Protein AF-A0A925JR23-F1 (afdb_monomer)

pLDDT: mean 72.0, std 22.11, range [29.55, 96.88]

Solvent-accessible surface area (backbone atoms only — not comparable to full-atom values): 11014 Å² total; per-residue (Å²): 139,83,87,81,86,80,86,84,84,85,80,83,86,78,90,80,86,83,88,81,81,95,71,84,82,77,75,79,73,72,77,78,79,71,74,77,70,74,51,70,45,43,29,59,33,85,89,43,97,60,43,76,40,77,31,45,50,75,49,74,49,82,50,100,92,45,51,32,36,29,24,49,44,99,87,73,46,78,48,77,44,55,44,51,38,50,34,78,91,60,41,76,90,80,81,86,72,80,83,90,68,59,68,66,60,55,50,53,50,48,54,51,54,61,71,66,51,73,79,83,84,71,73,85,82,75,84,81,86,84,88,77,88,81,89,86,89,87,79,86,82,89,88,84,84,90,82,83,88,82,87,87,87,134

Structure (mmCIF, N/CA/C/O backbone):
data_AF-A0A925JR23-F1
#
_entry.id   AF-A0A925JR23-F1
#
loop_
_atom_site.group_PDB
_atom_site.id
_atom_site.type_symbol
_atom_site.label_atom_id
_atom_site.label_alt_id
_atom_site.label_comp_id
_atom_site.label_asym_id
_atom_site.label_entity_id
_atom_site.label_seq_id
_atom_site.pdbx_PDB_ins_code
_atom_site.Cartn_x
_atom_site.Cartn_y
_atom_site.Cartn_z
_atom_site.occupancy
_atom_site.B_iso_or_equiv
_atom_site.auth_seq_id
_atom_site.auth_comp_id
_atom_site.auth_asym_id
_atom_site.auth_atom_id
_atom_site.pdbx_PDB_model_num
ATOM 1 N N . MET A 1 1 ? 33.739 -17.523 7.474 1.00 43.16 1 MET A N 1
ATOM 2 C CA . MET A 1 1 ? 33.139 -18.191 6.300 1.00 43.16 1 MET A CA 1
ATOM 3 C C . MET A 1 1 ? 33.274 -17.257 5.107 1.00 43.16 1 MET A C 1
ATOM 5 O O . MET A 1 1 ? 32.630 -16.219 5.089 1.00 43.16 1 MET A O 1
ATOM 9 N N . ARG A 1 2 ? 34.209 -17.543 4.195 1.00 39.06 2 ARG A N 1
ATOM 10 C CA . ARG A 1 2 ? 34.463 -16.757 2.979 1.00 39.06 2 ARG A CA 1
ATOM 11 C C . ARG A 1 2 ? 33.879 -17.543 1.809 1.00 39.06 2 ARG A C 1
ATOM 13 O O . ARG A 1 2 ? 34.372 -18.633 1.542 1.00 39.06 2 ARG A O 1
ATOM 20 N N . LEU A 1 3 ? 32.829 -17.041 1.159 1.00 37.09 3 LEU A N 1
ATOM 21 C CA . LEU A 1 3 ? 32.346 -17.633 -0.089 1.00 37.09 3 LEU A CA 1
ATOM 22 C C . LEU A 1 3 ? 33.099 -16.982 -1.250 1.00 37.09 3 LEU A C 1
ATOM 24 O O . LEU A 1 3 ? 32.888 -15.820 -1.581 1.00 37.09 3 LEU A O 1
ATOM 28 N N . SER A 1 4 ? 34.028 -17.757 -1.802 1.00 34.44 4 SER A N 1
ATOM 29 C CA . SER A 1 4 ? 34.708 -17.506 -3.067 1.00 34.44 4 SER A CA 1
ATOM 30 C C . SER A 1 4 ? 33.726 -17.792 -4.205 1.00 34.44 4 SER A C 1
ATOM 32 O O . SER A 1 4 ? 33.257 -18.924 -4.323 1.00 34.44 4 SER A O 1
ATOM 34 N N . LEU A 1 5 ? 33.385 -16.792 -5.023 1.00 46.06 5 LEU A N 1
ATOM 35 C CA . LEU A 1 5 ? 32.712 -17.022 -6.302 1.00 46.06 5 LEU A CA 1
ATOM 36 C C . LEU A 1 5 ? 33.791 -17.184 -7.376 1.00 46.06 5 LEU A C 1
ATOM 38 O O . LEU A 1 5 ? 34.445 -16.219 -7.765 1.00 46.06 5 LEU A O 1
ATOM 42 N N . SER A 1 6 ? 33.980 -18.425 -7.820 1.00 34.31 6 SER A N 1
ATOM 43 C CA . SER A 1 6 ? 34.862 -18.781 -8.928 1.00 34.31 6 SER A CA 1
ATOM 44 C C . SER A 1 6 ? 34.075 -18.870 -10.240 1.00 34.31 6 SER A C 1
ATOM 46 O O . SER A 1 6 ? 33.128 -19.641 -10.340 1.00 34.31 6 SER A O 1
ATOM 48 N N . CYS A 1 7 ? 34.513 -18.043 -11.194 1.00 29.55 7 CYS A N 1
ATOM 49 C CA . CYS A 1 7 ? 34.699 -18.251 -12.636 1.00 29.55 7 CYS A CA 1
ATOM 50 C C . CYS A 1 7 ? 33.661 -19.026 -13.476 1.00 29.55 7 CYS A C 1
ATOM 52 O O . CYS A 1 7 ? 33.484 -20.229 -13.313 1.00 29.55 7 CYS A O 1
ATOM 54 N N . ALA A 1 8 ? 33.186 -18.371 -14.544 1.00 38.72 8 ALA A N 1
ATOM 55 C CA . ALA A 1 8 ? 33.323 -18.914 -15.901 1.00 38.72 8 ALA A CA 1
ATOM 56 C C . ALA A 1 8 ? 33.303 -17.774 -16.940 1.00 38.72 8 ALA A C 1
ATOM 58 O O . ALA A 1 8 ? 32.253 -17.222 -17.263 1.00 38.72 8 ALA A O 1
ATOM 59 N N . THR A 1 9 ? 34.476 -17.424 -17.467 1.00 51.44 9 THR A N 1
ATOM 60 C CA . THR A 1 9 ? 34.614 -16.636 -18.700 1.00 51.44 9 THR A CA 1
ATOM 61 C C . THR A 1 9 ? 34.473 -17.590 -19.882 1.00 51.44 9 THR A C 1
ATOM 63 O O . THR A 1 9 ? 35.220 -18.561 -19.983 1.00 51.44 9 THR A O 1
ATOM 66 N N . VAL A 1 10 ? 33.525 -17.327 -20.780 1.00 44.50 10 VAL A N 1
ATOM 67 C CA . VAL A 1 10 ? 33.419 -18.042 -22.058 1.00 44.50 10 VAL A CA 1
ATOM 68 C C . VAL A 1 10 ? 34.426 -17.436 -23.035 1.00 44.50 10 VAL A C 1
ATOM 70 O O . VAL A 1 10 ? 34.275 -16.298 -23.473 1.00 44.50 10 VAL A O 1
ATOM 73 N N . THR A 1 11 ? 35.461 -18.204 -23.370 1.00 37.75 11 THR A N 1
ATOM 74 C CA . THR A 1 11 ? 36.418 -17.888 -24.437 1.00 37.75 11 THR A CA 1
ATOM 75 C C . THR A 1 11 ? 35.875 -18.436 -25.753 1.00 37.75 11 THR A C 1
ATOM 77 O O . THR A 1 11 ? 35.853 -19.648 -25.955 1.00 37.75 11 THR A O 1
ATOM 80 N N . ILE A 1 12 ? 35.437 -17.562 -26.661 1.00 43.81 12 ILE A N 1
ATOM 81 C CA . ILE A 1 12 ? 35.139 -17.956 -28.043 1.00 43.81 12 ILE A CA 1
ATOM 82 C C . ILE A 1 12 ? 36.439 -17.843 -28.836 1.00 43.81 12 ILE A C 1
ATOM 84 O O . ILE A 1 12 ? 36.941 -16.751 -29.093 1.00 43.81 12 ILE A O 1
ATOM 88 N N . SER A 1 13 ? 36.997 -19.002 -29.178 1.00 39.53 13 SER A N 1
ATOM 89 C CA . SER A 1 13 ? 38.130 -19.139 -30.088 1.00 39.53 13 SER A CA 1
ATOM 90 C C . SER A 1 13 ? 37.640 -18.901 -31.518 1.00 39.53 13 SER A C 1
ATOM 92 O O . SER A 1 13 ? 36.861 -19.692 -32.045 1.00 39.53 13 SER A O 1
ATOM 94 N N . GLY A 1 14 ? 38.056 -17.793 -32.127 1.00 40.19 14 GLY A N 1
ATOM 95 C CA . GLY A 1 14 ? 37.778 -17.463 -33.522 1.00 40.19 14 GLY A CA 1
ATOM 96 C C . GLY A 1 14 ? 39.083 -17.227 -34.265 1.00 40.19 14 GLY A C 1
ATOM 97 O O . GLY A 1 14 ? 39.555 -16.098 -34.341 1.00 40.19 14 GLY A O 1
ATOM 98 N N . HIS A 1 15 ? 39.681 -18.297 -34.785 1.00 46.28 15 HIS A N 1
ATOM 99 C CA . HIS A 1 15 ? 40.776 -18.213 -35.747 1.00 46.28 15 HIS A CA 1
ATOM 100 C C . HIS A 1 15 ? 40.170 -18.023 -37.142 1.00 46.28 15 HIS A C 1
ATOM 102 O O . HIS A 1 15 ? 39.520 -18.931 -37.656 1.00 46.28 15 HIS A O 1
ATOM 108 N N . ALA A 1 16 ? 40.395 -16.868 -37.765 1.00 43.34 16 ALA A N 1
ATOM 109 C CA . ALA A 1 16 ? 40.215 -16.700 -39.202 1.00 43.34 16 ALA A CA 1
ATOM 110 C C . ALA A 1 16 ? 41.266 -15.715 -39.720 1.00 43.34 16 ALA A C 1
ATOM 112 O O . ALA A 1 16 ? 41.268 -14.537 -39.370 1.00 43.34 16 ALA A O 1
ATOM 113 N N . GLU A 1 17 ? 42.190 -16.244 -40.516 1.00 39.97 17 GLU A N 1
ATOM 114 C CA . GLU A 1 17 ? 43.196 -15.491 -41.251 1.00 39.97 17 GLU A CA 1
ATOM 115 C C . GLU A 1 17 ? 42.689 -15.190 -42.669 1.00 39.97 17 GLU A C 1
ATOM 117 O O . GLU A 1 17 ? 42.052 -16.043 -43.287 1.00 39.97 17 GLU A O 1
ATOM 122 N N . ARG A 1 18 ? 43.123 -14.026 -43.168 1.00 45.53 18 ARG A N 1
ATOM 123 C CA . ARG A 1 18 ? 43.276 -13.578 -44.566 1.00 45.53 18 ARG A CA 1
ATOM 124 C C . ARG A 1 18 ? 42.106 -12.920 -45.314 1.00 45.53 18 ARG A C 1
ATOM 126 O O . ARG A 1 18 ? 41.120 -13.543 -45.681 1.00 45.53 18 ARG A O 1
ATOM 133 N N . ASP A 1 19 ? 42.390 -11.645 -45.606 1.00 44.91 19 ASP A N 1
ATOM 134 C CA . ASP A 1 19 ? 42.317 -10.940 -46.892 1.00 44.91 19 ASP A CA 1
ATOM 135 C C . ASP A 1 19 ? 40.968 -10.795 -47.604 1.00 44.91 19 ASP A C 1
ATOM 137 O O . ASP A 1 19 ? 40.415 -11.741 -48.157 1.00 44.91 19 ASP A O 1
ATOM 141 N N . GLY A 1 20 ? 40.515 -9.542 -47.741 1.00 40.72 20 GLY A N 1
ATOM 142 C CA . GLY A 1 20 ? 39.518 -9.200 -48.754 1.00 40.72 20 GLY A CA 1
ATOM 143 C C . GLY A 1 20 ? 38.787 -7.879 -48.542 1.00 40.72 20 GLY A C 1
ATOM 144 O O . GLY A 1 20 ? 37.784 -7.840 -47.847 1.00 40.72 20 GLY A O 1
ATOM 145 N N . MET A 1 21 ? 39.291 -6.835 -49.208 1.00 51.16 21 MET A N 1
ATOM 146 C CA . MET A 1 21 ? 38.570 -5.752 -49.901 1.00 51.16 21 MET A CA 1
ATOM 147 C C . MET A 1 21 ? 37.362 -5.075 -49.212 1.00 51.16 21 MET A C 1
ATOM 149 O O . MET A 1 21 ? 36.319 -5.672 -48.968 1.00 51.16 21 MET A O 1
ATOM 153 N N . GLY A 1 22 ? 37.486 -3.758 -49.010 1.00 53.03 22 GLY A N 1
ATOM 154 C CA . GLY A 1 22 ? 36.502 -2.899 -48.350 1.00 53.03 22 GLY A CA 1
ATOM 155 C C . GLY A 1 22 ? 35.069 -3.020 -48.876 1.00 53.03 22 GLY A C 1
ATOM 156 O O . GLY A 1 22 ? 34.786 -2.772 -50.047 1.00 53.03 22 GLY A O 1
ATOM 157 N N . ALA A 1 23 ? 34.151 -3.312 -47.957 1.00 56.06 23 ALA A N 1
ATOM 158 C CA . ALA A 1 23 ? 32.718 -3.182 -48.154 1.00 56.06 23 ALA A CA 1
ATOM 159 C C . ALA A 1 23 ? 32.215 -2.006 -47.309 1.00 56.06 23 ALA A C 1
ATOM 161 O O . ALA A 1 23 ? 32.408 -1.966 -46.094 1.00 56.06 23 ALA A O 1
ATOM 162 N N . PHE A 1 24 ? 31.572 -1.035 -47.959 1.00 52.53 24 PHE A N 1
ATOM 163 C CA . PHE A 1 24 ? 30.827 0.022 -47.283 1.00 52.53 24 PHE A CA 1
ATOM 164 C C . PHE A 1 24 ? 29.789 -0.616 -46.357 1.00 52.53 24 PHE A C 1
ATOM 166 O O . PHE A 1 24 ? 28.879 -1.306 -46.821 1.00 52.53 24 PHE A O 1
ATOM 173 N N . CYS A 1 25 ? 29.913 -0.368 -45.054 1.00 49.41 25 CYS A N 1
ATOM 174 C CA . CYS A 1 25 ? 28.933 -0.780 -44.063 1.00 49.41 25 CYS A CA 1
ATOM 175 C C . CYS A 1 25 ? 27.602 -0.071 -44.345 1.00 49.41 25 CYS A C 1
ATOM 177 O O . CYS A 1 25 ? 27.350 1.029 -43.859 1.00 49.41 25 CYS A O 1
ATOM 179 N N . ARG A 1 26 ? 26.717 -0.704 -45.121 1.00 51.91 26 ARG A N 1
ATOM 180 C CA . ARG A 1 26 ? 25.280 -0.445 -45.020 1.00 51.91 26 ARG A CA 1
ATOM 181 C C . ARG A 1 26 ? 24.826 -1.098 -43.725 1.00 51.91 26 ARG A C 1
ATOM 183 O O . ARG A 1 26 ? 24.324 -2.218 -43.732 1.00 51.91 26 A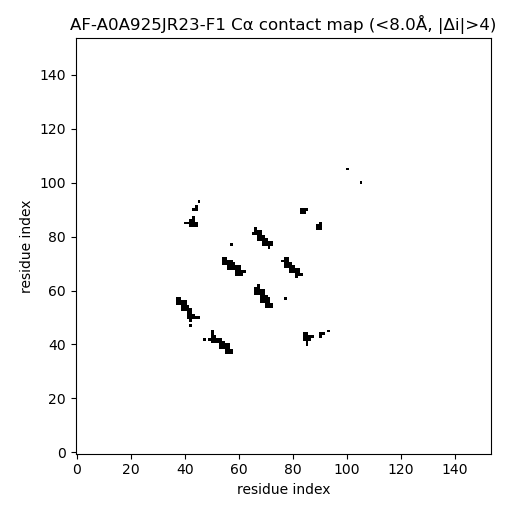RG A O 1
ATOM 190 N N . SER A 1 27 ? 25.065 -0.420 -42.608 1.00 60.22 27 SER A N 1
ATOM 191 C CA . SER A 1 27 ? 24.435 -0.744 -41.336 1.00 60.22 27 SER A CA 1
ATOM 192 C C . SER A 1 27 ? 22.940 -0.538 -41.546 1.00 60.22 27 SER A C 1
ATOM 194 O O . SER A 1 27 ? 22.425 0.569 -41.407 1.00 60.22 27 SER A O 1
ATOM 196 N N . ILE A 1 28 ? 22.247 -1.594 -41.974 1.00 59.75 28 ILE A N 1
ATOM 197 C CA . ILE A 1 28 ? 20.795 -1.656 -41.925 1.00 59.75 28 ILE A CA 1
ATOM 198 C C . ILE A 1 28 ? 20.478 -1.691 -40.427 1.00 59.75 28 ILE A C 1
ATOM 200 O O . ILE A 1 28 ? 20.477 -2.721 -39.760 1.00 59.75 28 ILE A O 1
ATOM 204 N N . THR A 1 29 ? 20.365 -0.510 -39.830 1.00 63.88 29 THR A N 1
ATOM 205 C CA . THR A 1 29 ? 19.789 -0.373 -38.507 1.00 63.88 29 THR A CA 1
ATOM 206 C C . THR A 1 29 ? 18.315 -0.643 -38.717 1.00 63.88 29 THR A C 1
ATOM 208 O O . THR A 1 29 ? 17.554 0.256 -39.049 1.00 63.88 29 THR A O 1
ATOM 211 N N . THR A 1 30 ? 17.900 -1.905 -38.610 1.00 61.06 30 THR A N 1
ATOM 212 C CA . THR A 1 30 ? 16.490 -2.195 -38.371 1.00 61.06 30 THR A CA 1
ATOM 213 C C . THR A 1 30 ? 16.145 -1.449 -37.087 1.00 61.06 30 THR A C 1
ATOM 215 O O . THR A 1 30 ? 16.724 -1.785 -36.048 1.00 61.06 30 THR A O 1
ATOM 218 N N . PRO A 1 31 ? 15.300 -0.403 -37.115 1.00 60.41 31 PRO A N 1
ATOM 219 C CA . PRO A 1 31 ? 14.830 0.184 -35.880 1.00 60.41 31 PRO A CA 1
ATOM 220 C C . PRO A 1 31 ? 14.031 -0.915 -35.190 1.00 60.41 31 PRO A C 1
ATOM 222 O O . PRO A 1 31 ? 12.937 -1.276 -35.622 1.00 60.41 31 PRO A O 1
ATOM 225 N N . THR A 1 32 ? 14.617 -1.522 -34.161 1.00 55.47 32 THR A N 1
ATOM 226 C CA . THR A 1 32 ? 13.897 -2.437 -33.289 1.00 55.47 32 THR A CA 1
ATOM 227 C C . THR A 1 32 ? 12.852 -1.580 -32.597 1.00 55.47 32 THR A C 1
ATOM 229 O O . THR A 1 32 ? 13.144 -0.874 -31.633 1.00 55.47 32 THR A O 1
ATOM 232 N N . HIS A 1 33 ? 11.649 -1.555 -33.167 1.00 56.38 33 HIS A N 1
ATOM 233 C CA . HIS A 1 33 ? 10.483 -0.918 -32.587 1.00 56.38 33 HIS A CA 1
ATOM 234 C C . HIS A 1 33 ? 10.105 -1.708 -31.335 1.00 56.38 33 HIS A C 1
ATOM 236 O O . HIS A 1 33 ? 9.202 -2.541 -31.346 1.00 56.38 33 HIS A O 1
ATOM 242 N N . SER A 1 34 ? 10.828 -1.459 -30.246 1.00 59.47 34 SER A N 1
ATOM 243 C CA . SER A 1 34 ? 10.402 -1.815 -28.906 1.00 59.47 34 SER A CA 1
ATOM 244 C C . SER A 1 34 ? 9.173 -0.965 -28.617 1.00 59.47 34 SER A C 1
ATOM 246 O O . SER A 1 34 ? 9.279 0.142 -28.092 1.00 59.47 34 SER A O 1
ATOM 248 N N . ALA A 1 35 ? 7.998 -1.447 -29.021 1.00 47.66 35 ALA A N 1
ATOM 249 C CA . ALA A 1 35 ? 6.747 -0.988 -28.451 1.00 47.66 35 ALA A CA 1
ATOM 250 C C . ALA A 1 35 ? 6.893 -1.210 -26.945 1.00 47.66 35 ALA A C 1
ATOM 252 O O . ALA A 1 35 ? 6.899 -2.350 -26.484 1.00 47.66 35 ALA A O 1
ATOM 253 N N . HIS A 1 36 ? 7.168 -0.136 -26.205 1.00 59.09 36 HIS A N 1
ATOM 254 C CA . HIS A 1 36 ? 7.400 -0.193 -24.771 1.00 59.09 36 HIS A CA 1
ATOM 255 C C . HIS A 1 36 ? 6.059 -0.557 -24.137 1.00 59.09 36 HIS A C 1
ATOM 257 O O . HIS A 1 36 ? 5.236 0.313 -23.851 1.00 59.09 36 HIS A O 1
ATOM 263 N N . SER A 1 37 ? 5.783 -1.859 -24.036 1.00 66.25 37 SER A N 1
ATOM 264 C CA . SER A 1 37 ? 4.608 -2.347 -23.339 1.00 66.25 37 SER A CA 1
ATOM 265 C C . SER A 1 37 ? 4.714 -1.810 -21.920 1.00 66.25 37 SER A C 1
ATOM 267 O O . SER A 1 37 ? 5.757 -2.018 -21.289 1.00 66.25 37 SER A O 1
ATOM 269 N N . PRO A 1 38 ? 3.705 -1.080 -21.434 1.00 73.62 38 PRO A N 1
ATOM 270 C CA . PRO A 1 38 ? 3.760 -0.532 -20.096 1.00 73.62 38 PRO A CA 1
ATOM 271 C C . PRO A 1 38 ? 3.942 -1.676 -19.099 1.00 73.62 38 PRO A C 1
ATOM 273 O O . PRO A 1 38 ? 3.090 -2.556 -19.001 1.00 73.62 38 PRO A O 1
ATOM 276 N N . GLU A 1 39 ? 5.079 -1.684 -18.403 1.00 88.81 39 GLU A N 1
ATOM 277 C CA . GLU A 1 39 ? 5.309 -2.606 -17.296 1.00 88.81 39 GLU A CA 1
ATOM 278 C C . GLU A 1 39 ? 4.242 -2.319 -16.238 1.00 88.81 39 GLU A C 1
ATOM 280 O O . GLU A 1 39 ? 3.984 -1.161 -15.906 1.00 88.81 39 GLU A O 1
ATOM 285 N N . ALA A 1 40 ? 3.586 -3.361 -15.743 1.00 92.00 40 ALA A N 1
ATOM 286 C CA . ALA A 1 40 ? 2.536 -3.233 -14.750 1.00 92.00 40 ALA A CA 1
ATOM 287 C C . ALA A 1 40 ? 2.885 -4.088 -13.534 1.00 92.00 40 ALA A C 1
ATOM 289 O O . ALA A 1 40 ? 3.382 -5.207 -13.668 1.00 92.00 40 ALA A O 1
ATOM 290 N N . ILE A 1 41 ? 2.647 -3.548 -12.345 1.00 94.31 41 ILE A N 1
ATOM 291 C CA . ILE A 1 41 ? 3.017 -4.173 -11.076 1.00 94.31 41 ILE A CA 1
ATOM 292 C C . ILE A 1 41 ? 1.807 -4.286 -10.162 1.00 94.31 41 ILE A C 1
ATOM 294 O O . ILE A 1 41 ? 0.880 -3.489 -10.245 1.00 94.31 41 ILE A O 1
ATOM 298 N N . THR A 1 42 ? 1.832 -5.259 -9.256 1.00 96.31 42 THR A N 1
ATOM 299 C CA . THR A 1 42 ? 0.805 -5.401 -8.217 1.00 96.31 42 THR A CA 1
ATOM 300 C C . THR A 1 42 ? 1.400 -5.063 -6.862 1.00 96.31 42 THR A C 1
ATOM 302 O O . THR A 1 42 ? 2.530 -5.447 -6.563 1.00 96.31 42 THR A O 1
ATOM 305 N N . ILE A 1 43 ? 0.649 -4.334 -6.041 1.00 96.31 43 ILE A N 1
ATOM 306 C CA . ILE A 1 43 ? 1.069 -4.013 -4.676 1.00 96.31 43 ILE A CA 1
ATOM 307 C C . ILE A 1 43 ? 0.645 -5.150 -3.753 1.00 96.31 43 ILE A C 1
ATOM 309 O O . ILE A 1 43 ? -0.544 -5.355 -3.519 1.00 96.31 43 ILE A O 1
ATOM 313 N N . TYR A 1 44 ? 1.620 -5.862 -3.195 1.00 95.25 44 TYR A N 1
ATOM 314 C CA . TYR A 1 44 ? 1.401 -7.025 -2.332 1.00 95.25 44 TYR A CA 1
ATOM 315 C C . TYR A 1 44 ? 1.442 -6.687 -0.838 1.00 95.25 44 TYR A C 1
ATOM 317 O O . TYR A 1 44 ? 1.145 -7.539 -0.009 1.00 95.25 44 TYR A O 1
ATOM 325 N N . TYR A 1 45 ? 1.803 -5.456 -0.463 1.00 94.56 45 TYR A N 1
ATOM 326 C 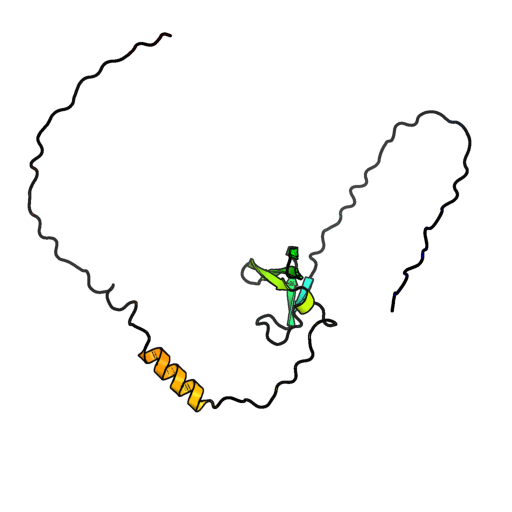CA . TYR A 1 45 ? 1.865 -5.061 0.943 1.00 94.56 45 TYR A CA 1
ATOM 327 C C . TYR A 1 45 ? 0.461 -4.852 1.552 1.00 94.56 45 TYR A C 1
ATOM 329 O O . TYR A 1 45 ? -0.225 -3.914 1.138 1.00 94.56 45 TYR A O 1
ATOM 337 N N . PRO A 1 46 ? 0.030 -5.639 2.562 1.00 91.25 46 PRO A N 1
ATOM 338 C CA . PRO A 1 46 ? -1.370 -5.657 3.018 1.00 91.25 46 PRO A CA 1
ATOM 339 C C . PRO A 1 46 ? -1.885 -4.357 3.644 1.00 91.25 46 PRO A C 1
ATOM 341 O O . PRO A 1 46 ? -3.087 -4.111 3.652 1.00 91.25 46 PRO A O 1
ATOM 344 N N . PHE A 1 47 ? -0.992 -3.526 4.187 1.00 90.25 47 PHE A N 1
ATOM 345 C CA . PHE A 1 47 ? -1.352 -2.255 4.829 1.00 90.25 47 PHE A CA 1
ATOM 346 C C . PHE A 1 47 ? -1.210 -1.052 3.892 1.00 90.25 47 PHE A C 1
ATOM 348 O O . PHE A 1 47 ? -1.265 0.093 4.339 1.00 90.25 47 PHE A O 1
ATOM 355 N N . HIS A 1 48 ? -0.991 -1.290 2.599 1.00 92.56 48 HIS A N 1
ATOM 356 C CA . HIS A 1 48 ? -0.973 -0.224 1.611 1.00 92.56 48 HIS A CA 1
ATOM 357 C C . HIS A 1 48 ? -2.409 0.101 1.159 1.00 92.56 48 HIS A C 1
ATOM 359 O O . HIS A 1 48 ? -3.153 -0.827 0.842 1.00 92.56 48 HIS A O 1
ATOM 365 N N . PRO A 1 49 ? -2.810 1.382 1.035 1.00 93.25 49 PRO A N 1
ATOM 366 C CA . PRO A 1 49 ? -4.152 1.748 0.558 1.00 93.25 49 PRO A CA 1
ATOM 367 C C . PRO A 1 49 ? -4.503 1.164 -0.818 1.00 93.25 49 PRO A C 1
ATOM 369 O O . PRO A 1 49 ? -5.656 0.860 -1.101 1.00 93.25 49 PRO A O 1
ATOM 372 N N . LEU A 1 50 ? -3.487 0.983 -1.665 1.00 94.31 50 LEU A N 1
ATOM 373 C CA . LEU A 1 50 ? -3.607 0.409 -3.011 1.00 94.31 50 LEU A CA 1
ATOM 374 C C . LEU A 1 50 ? -3.271 -1.095 -3.066 1.00 94.31 50 LEU A C 1
ATOM 376 O O . LEU A 1 50 ? -2.899 -1.604 -4.119 1.00 94.31 50 LEU A O 1
ATOM 380 N N . HIS A 1 51 ? -3.328 -1.808 -1.938 1.00 94.25 51 HIS A N 1
ATOM 381 C CA . HIS A 1 51 ? -3.061 -3.247 -1.896 1.00 94.25 51 HIS A CA 1
ATOM 382 C C . HIS A 1 51 ? -3.951 -4.024 -2.883 1.00 94.25 51 HIS A C 1
ATOM 384 O O . HIS A 1 51 ? -5.153 -3.778 -2.981 1.00 94.25 51 HIS A O 1
ATOM 390 N N . GLY A 1 52 ? -3.350 -4.963 -3.618 1.00 93.94 52 GLY A N 1
ATOM 391 C CA . GLY A 1 52 ? -4.014 -5.778 -4.636 1.00 93.94 52 GLY A CA 1
ATOM 392 C C . GLY A 1 52 ? -4.292 -5.056 -5.957 1.00 93.94 52 GLY A C 1
ATOM 393 O O . GLY A 1 52 ? -4.760 -5.692 -6.899 1.00 93.94 52 GLY A O 1
ATOM 394 N N . GLN A 1 53 ? -3.998 -3.757 -6.064 1.00 94.44 53 GLN A N 1
ATOM 395 C CA . GLN A 1 53 ? -4.181 -3.018 -7.311 1.00 94.44 53 GLN A CA 1
ATOM 396 C C . GLN A 1 53 ? -3.007 -3.235 -8.261 1.00 94.44 53 GLN A C 1
ATOM 398 O O . GLN A 1 53 ? -1.849 -3.312 -7.837 1.00 94.44 53 GLN A O 1
ATOM 403 N N . ASN A 1 54 ? -3.327 -3.302 -9.554 1.00 94.19 54 ASN A N 1
ATOM 404 C CA . ASN A 1 54 ? -2.355 -3.372 -10.631 1.00 94.19 54 ASN A CA 1
ATOM 405 C C . ASN A 1 54 ? -2.127 -1.962 -11.193 1.00 94.19 54 ASN A C 1
ATOM 407 O O . ASN A 1 54 ? -3.066 -1.337 -11.683 1.00 94.19 54 ASN A O 1
ATOM 411 N N . LEU A 1 55 ? -0.903 -1.452 -11.076 1.00 94.12 55 LEU A N 1
ATOM 412 C CA . LEU A 1 55 ? -0.546 -0.095 -11.479 1.00 94.12 55 LEU A CA 1
ATOM 413 C C . LEU A 1 55 ? 0.493 -0.121 -12.594 1.00 94.12 55 LEU A C 1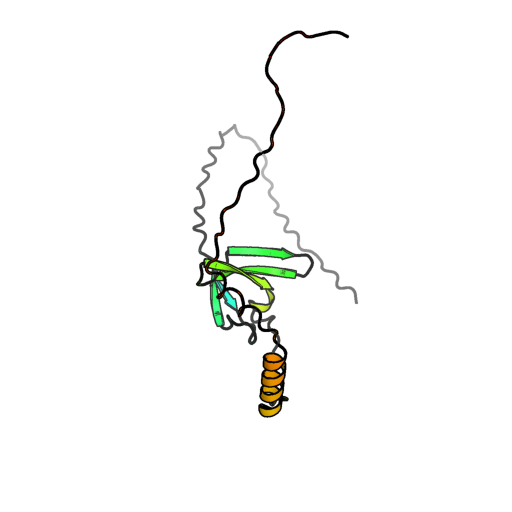
ATOM 415 O O . LEU A 1 55 ? 1.414 -0.941 -12.593 1.00 94.12 55 LEU A O 1
ATOM 419 N N . ARG A 1 56 ? 0.377 0.832 -13.518 1.00 95.00 56 ARG A N 1
ATOM 420 C CA . ARG A 1 56 ? 1.361 1.045 -14.576 1.00 95.00 56 ARG A CA 1
ATOM 421 C C . ARG A 1 56 ? 2.625 1.664 -13.993 1.00 95.00 56 ARG A C 1
ATOM 423 O O . ARG A 1 56 ? 2.573 2.725 -13.375 1.00 95.00 56 ARG A O 1
ATOM 430 N N . VAL A 1 57 ? 3.767 1.041 -14.247 1.00 94.75 57 VAL A N 1
ATOM 431 C CA . VAL A 1 57 ? 5.081 1.579 -13.902 1.00 94.75 57 VAL A CA 1
ATOM 432 C C . VAL A 1 57 ? 5.422 2.706 -14.863 1.00 94.75 57 VAL A C 1
ATOM 434 O O . VAL A 1 57 ? 5.432 2.541 -16.082 1.00 94.75 57 VAL A O 1
ATOM 437 N N . HIS A 1 58 ? 5.736 3.861 -14.292 1.00 93.94 58 HIS A N 1
ATOM 438 C CA . HIS A 1 58 ? 6.270 5.000 -15.021 1.00 93.94 58 HIS A CA 1
ATOM 439 C C . HIS A 1 58 ? 7.800 4.964 -15.054 1.00 93.94 58 HIS A C 1
ATOM 441 O O . HIS A 1 58 ? 8.412 5.197 -16.092 1.00 93.94 58 HIS A O 1
ATOM 447 N N . ARG A 1 59 ? 8.434 4.669 -13.911 1.00 93.75 59 ARG A N 1
ATOM 448 C CA . ARG A 1 59 ? 9.891 4.502 -13.813 1.00 93.75 59 ARG A CA 1
ATOM 449 C C . ARG A 1 59 ? 10.294 3.725 -12.566 1.00 93.75 59 ARG A C 1
ATOM 451 O O . ARG A 1 59 ? 9.558 3.670 -11.583 1.00 93.75 59 ARG A O 1
ATOM 458 N N . ARG A 1 60 ? 11.525 3.220 -12.571 1.00 94.81 60 ARG A N 1
ATOM 459 C CA . ARG A 1 60 ? 12.189 2.617 -11.408 1.00 94.81 60 ARG A CA 1
ATOM 460 C C . ARG A 1 60 ? 13.427 3.440 -11.075 1.00 94.81 60 ARG A C 1
ATOM 462 O O . ARG A 1 60 ? 14.106 3.921 -11.978 1.00 94.81 60 ARG A O 1
ATOM 469 N N . ALA A 1 61 ? 13.701 3.634 -9.791 1.00 95.12 61 ALA A N 1
ATOM 470 C CA . ALA A 1 61 ? 14.851 4.405 -9.333 1.00 95.12 61 ALA A CA 1
ATOM 471 C C . ALA A 1 61 ? 15.537 3.708 -8.163 1.00 95.12 61 ALA A C 1
ATOM 473 O O . ALA A 1 61 ? 14.883 3.146 -7.285 1.00 95.12 61 ALA A O 1
ATOM 474 N N . LYS A 1 62 ? 16.865 3.785 -8.132 1.00 96.88 62 LYS A N 1
ATOM 475 C CA . LYS A 1 62 ? 17.665 3.331 -6.999 1.00 96.88 62 LYS A CA 1
ATOM 476 C C . LYS A 1 62 ? 18.060 4.541 -6.163 1.00 96.88 62 LYS A C 1
ATOM 478 O O . LYS A 1 62 ? 18.757 5.424 -6.652 1.00 96.88 62 LYS A O 1
ATOM 483 N N . MET A 1 63 ? 17.598 4.570 -4.921 1.00 93.94 63 MET A N 1
ATOM 484 C CA . MET A 1 63 ? 17.885 5.616 -3.942 1.00 93.94 63 MET A CA 1
ATOM 485 C C . MET A 1 63 ? 18.862 5.085 -2.880 1.00 93.94 63 MET A C 1
ATOM 487 O O . MET A 1 63 ? 18.998 3.866 -2.737 1.00 93.94 63 MET A O 1
ATOM 491 N N . PRO A 1 64 ? 19.520 5.956 -2.088 1.00 95.62 64 PRO A N 1
ATOM 492 C CA . PRO A 1 64 ? 20.415 5.519 -1.009 1.00 95.62 64 PRO A CA 1
ATOM 493 C C . PRO A 1 64 ? 19.754 4.584 0.017 1.00 95.62 64 PRO A C 1
ATOM 495 O O . PRO A 1 64 ? 20.420 3.736 0.600 1.00 95.62 64 PRO A O 1
ATOM 498 N N . TRP A 1 65 ? 18.440 4.713 0.214 1.00 90.81 65 TRP A N 1
ATOM 499 C CA . TRP A 1 65 ? 17.633 3.908 1.138 1.00 90.81 65 TRP A CA 1
ATOM 500 C C . TRP A 1 65 ? 16.894 2.736 0.463 1.00 90.81 65 TRP A C 1
ATOM 502 O O . TRP A 1 65 ? 16.092 2.069 1.113 1.00 90.81 65 TRP A O 1
ATOM 512 N N . GLY A 1 66 ? 17.148 2.459 -0.824 1.00 94.25 66 GLY A N 1
ATOM 513 C CA . GLY A 1 66 ? 16.628 1.274 -1.514 1.00 94.25 66 GLY A CA 1
ATOM 514 C C . GLY A 1 66 ? 16.068 1.531 -2.911 1.00 94.25 66 GLY A C 1
ATOM 515 O O . GLY A 1 66 ? 16.131 2.633 -3.455 1.00 94.25 66 GLY A O 1
ATOM 516 N N . GLU A 1 67 ? 15.519 0.479 -3.511 1.00 96.62 67 GLU A N 1
ATOM 517 C CA . GLU A 1 67 ? 14.876 0.542 -4.825 1.00 96.62 67 GLU A CA 1
ATOM 518 C C . GLU A 1 67 ? 13.419 0.979 -4.699 1.00 96.62 67 GLU A C 1
ATOM 520 O O . GLU A 1 67 ? 12.684 0.489 -3.841 1.00 96.62 67 GLU A O 1
ATOM 525 N N . TYR A 1 68 ? 13.010 1.895 -5.573 1.00 96.06 68 TYR A N 1
ATOM 526 C CA . TYR A 1 68 ? 11.666 2.452 -5.641 1.00 96.06 68 TYR A CA 1
ATOM 527 C C . TYR A 1 68 ? 11.078 2.266 -7.032 1.00 96.06 68 TYR A C 1
ATOM 529 O O . TYR A 1 68 ? 11.770 2.372 -8.050 1.00 96.06 68 TYR A O 1
ATOM 537 N N . VAL A 1 69 ? 9.773 2.039 -7.061 1.00 95.75 69 VAL A N 1
ATOM 538 C CA . VAL A 1 69 ? 8.952 1.992 -8.263 1.00 95.75 69 VAL A CA 1
ATOM 539 C C . VAL A 1 69 ? 7.991 3.172 -8.202 1.00 95.75 69 VAL A C 1
ATOM 541 O O . VAL A 1 69 ? 7.363 3.414 -7.174 1.00 95.75 69 VAL A O 1
ATOM 544 N N . PHE A 1 70 ? 7.907 3.930 -9.288 1.00 95.50 70 PHE A N 1
ATOM 545 C CA . PHE A 1 70 ? 6.958 5.025 -9.443 1.00 95.50 70 PHE A CA 1
ATOM 546 C C . PHE A 1 70 ? 5.875 4.587 -10.410 1.00 95.50 70 PHE A C 1
ATOM 548 O O . PHE A 1 70 ? 6.185 4.216 -11.545 1.00 95.50 70 PHE A O 1
ATOM 555 N N . CYS A 1 71 ? 4.628 4.639 -9.959 1.00 95.06 71 CYS A N 1
ATOM 556 C CA . CYS A 1 71 ? 3.480 4.163 -10.713 1.00 95.06 71 CYS A CA 1
ATOM 557 C C . CYS A 1 71 ? 2.469 5.277 -10.937 1.00 95.06 71 CYS A C 1
ATOM 559 O O . CYS A 1 71 ? 2.355 6.185 -10.117 1.00 95.06 71 CYS A O 1
ATOM 561 N N . GLU A 1 72 ? 1.740 5.184 -12.040 1.00 94.94 72 GLU A N 1
ATOM 562 C CA . GLU A 1 72 ? 0.610 6.056 -12.342 1.00 94.94 72 GLU A CA 1
ATOM 563 C C . GLU A 1 72 ? -0.619 5.603 -11.542 1.00 94.94 72 GLU A C 1
ATOM 565 O O . GLU A 1 72 ? -0.969 4.419 -11.537 1.00 94.94 72 GLU A O 1
ATOM 570 N N . LEU A 1 73 ? -1.231 6.540 -10.820 1.00 93.06 73 LEU A N 1
ATOM 571 C CA . LEU A 1 73 ? -2.459 6.334 -10.059 1.00 93.06 73 LEU A CA 1
ATOM 572 C C . LEU A 1 73 ? -3.680 6.673 -10.923 1.00 93.06 73 LEU A C 1
ATOM 574 O O . LEU A 1 73 ? -3.576 7.289 -11.981 1.00 93.06 73 LEU A O 1
ATOM 578 N N . SER A 1 74 ? -4.868 6.292 -10.451 1.00 89.50 74 SER A N 1
ATOM 579 C CA . SER A 1 74 ? -6.135 6.555 -11.145 1.00 89.50 74 SER A CA 1
ATOM 580 C C . SER A 1 74 ? -6.460 8.042 -11.320 1.00 89.50 74 SER A C 1
ATOM 582 O O . SER A 1 74 ? -7.275 8.392 -12.165 1.00 89.50 74 SER A O 1
ATOM 584 N N . ASP A 1 75 ? -5.859 8.911 -10.509 1.00 90.38 75 ASP A N 1
ATOM 585 C CA . ASP A 1 75 ? -5.984 10.369 -10.589 1.00 90.38 75 ASP A CA 1
ATOM 586 C C . ASP A 1 75 ? -4.983 11.007 -11.576 1.00 90.38 75 ASP A C 1
ATOM 588 O O . ASP A 1 75 ? -4.972 12.226 -11.732 1.00 90.38 75 ASP A O 1
ATOM 592 N N . GLY A 1 76 ? -4.144 10.203 -12.243 1.00 90.00 76 GLY A N 1
ATOM 593 C CA . GLY A 1 76 ? -3.083 10.660 -13.145 1.00 90.00 76 GLY A CA 1
ATOM 594 C C . GLY A 1 76 ? -1.805 11.119 -12.433 1.00 90.00 76 GLY A C 1
ATOM 595 O O . GLY A 1 76 ? -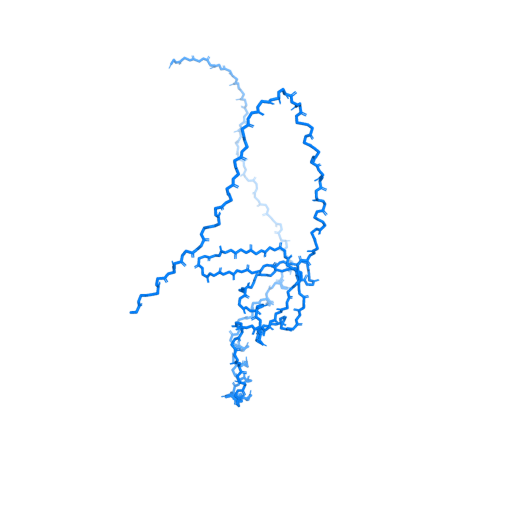0.848 11.533 -13.090 1.00 90.00 76 GLY A O 1
ATOM 596 N N . THR A 1 77 ? -1.754 11.043 -11.100 1.00 93.62 77 THR A N 1
ATOM 597 C CA . THR A 1 77 ? -0.565 11.388 -10.313 1.00 93.62 77 THR A CA 1
ATOM 598 C C . THR A 1 77 ? 0.430 10.222 -10.291 1.00 93.62 77 THR A C 1
ATOM 600 O O . THR A 1 77 ? 0.071 9.059 -10.477 1.00 93.62 77 THR A O 1
ATOM 603 N N . LEU A 1 78 ? 1.710 10.513 -10.030 1.00 94.50 78 LEU A N 1
ATOM 604 C CA . LEU A 1 78 ? 2.729 9.490 -9.783 1.00 94.50 78 LEU A CA 1
ATOM 605 C C . LEU A 1 78 ? 2.901 9.213 -8.287 1.00 94.50 78 LEU A C 1
ATOM 607 O O . LEU A 1 78 ? 3.255 10.105 -7.517 1.00 94.50 78 LEU A O 1
ATOM 611 N N . GLY A 1 79 ? 2.744 7.952 -7.891 1.00 94.19 79 GLY A N 1
ATOM 612 C CA . GLY A 1 79 ? 3.022 7.465 -6.543 1.00 94.19 79 GLY A CA 1
ATOM 613 C C . GLY A 1 79 ? 4.307 6.650 -6.512 1.00 94.19 79 GLY A C 1
ATOM 614 O O . GLY A 1 79 ? 4.481 5.723 -7.300 1.00 94.19 79 GLY A O 1
ATOM 615 N N . GLY A 1 80 ? 5.222 6.999 -5.607 1.00 94.69 80 GLY A N 1
ATOM 616 C CA . GLY A 1 80 ? 6.458 6.253 -5.379 1.00 94.69 80 GLY A CA 1
ATOM 617 C C . GLY A 1 80 ? 6.315 5.290 -4.207 1.00 94.69 80 GLY A C 1
ATOM 618 O O . GLY A 1 80 ? 5.915 5.703 -3.121 1.00 94.69 80 GLY A O 1
ATOM 619 N N . LEU A 1 81 ? 6.698 4.031 -4.402 1.00 95.19 81 LEU A N 1
ATOM 620 C CA . LEU A 1 81 ? 6.729 3.026 -3.345 1.00 95.19 81 LEU A CA 1
ATOM 621 C C . LEU A 1 81 ? 8.002 2.172 -3.421 1.00 95.19 81 LEU A C 1
ATOM 623 O O . LEU A 1 81 ? 8.564 2.000 -4.506 1.00 95.19 81 LEU A O 1
ATOM 627 N N . PRO A 1 82 ? 8.481 1.631 -2.292 1.00 95.81 82 PRO A N 1
ATOM 628 C CA . PRO A 1 82 ? 9.606 0.708 -2.300 1.00 95.81 82 PRO A CA 1
ATOM 629 C C . PRO A 1 82 ? 9.320 -0.550 -3.134 1.00 95.81 82 PRO A C 1
ATOM 631 O O . PRO A 1 82 ? 8.246 -1.140 -3.028 1.00 95.81 82 PRO A O 1
ATOM 634 N N . ALA A 1 83 ? 10.309 -1.024 -3.891 1.00 95.06 83 ALA A N 1
ATOM 635 C CA . ALA A 1 83 ? 10.176 -2.193 -4.766 1.00 95.06 83 ALA A CA 1
ATOM 636 C C . ALA A 1 83 ? 9.839 -3.493 -4.010 1.00 95.06 83 ALA A C 1
ATOM 638 O O . ALA A 1 83 ? 9.204 -4.387 -4.560 1.00 95.06 83 ALA A O 1
ATOM 639 N N . TRP A 1 84 ? 10.214 -3.607 -2.731 1.00 95.12 84 TRP A N 1
ATOM 640 C CA . TRP A 1 84 ? 9.876 -4.782 -1.920 1.00 95.12 84 TRP A CA 1
ATOM 641 C C . TRP A 1 84 ? 8.365 -4.927 -1.681 1.00 95.12 84 TRP A C 1
ATOM 643 O O . TRP A 1 84 ? 7.900 -6.037 -1.452 1.00 95.12 84 TRP A O 1
ATOM 653 N N . MET A 1 85 ? 7.586 -3.839 -1.771 1.00 95.69 85 MET A N 1
ATOM 654 C CA . MET A 1 85 ? 6.123 -3.889 -1.644 1.00 95.69 85 MET A CA 1
ATOM 655 C C . MET A 1 85 ? 5.438 -4.507 -2.870 1.00 95.69 85 MET A C 1
ATOM 657 O O . MET A 1 85 ? 4.248 -4.817 -2.812 1.00 95.69 85 MET A O 1
ATOM 661 N N . THR A 1 86 ? 6.163 -4.658 -3.980 1.00 94.19 86 THR A N 1
ATOM 662 C CA . THR A 1 86 ? 5.635 -5.102 -5.279 1.00 94.19 86 THR A CA 1
ATOM 663 C C . THR A 1 86 ? 6.191 -6.464 -5.691 1.00 94.19 86 THR A C 1
ATOM 665 O O . THR A 1 86 ? 5.873 -6.965 -6.765 1.00 94.19 86 THR A O 1
ATOM 668 N N . ASP A 1 87 ? 7.021 -7.064 -4.836 1.00 92.50 87 ASP A N 1
ATOM 669 C CA . ASP A 1 87 ? 7.586 -8.400 -4.992 1.00 92.50 87 ASP A CA 1
ATOM 670 C C . ASP A 1 87 ? 6.962 -9.328 -3.934 1.00 92.50 87 ASP A C 1
ATOM 672 O O . ASP A 1 87 ? 7.245 -9.165 -2.741 1.00 92.50 87 ASP A O 1
ATOM 676 N N . PRO A 1 88 ? 6.134 -10.312 -4.331 1.00 90.69 88 PRO A N 1
ATOM 677 C CA . PRO A 1 88 ? 5.447 -11.182 -3.383 1.00 90.69 88 PRO A CA 1
ATOM 678 C C . PRO A 1 88 ? 6.417 -12.041 -2.558 1.00 90.69 88 PRO A C 1
ATOM 680 O O . PRO A 1 88 ? 6.066 -12.448 -1.456 1.00 90.69 88 PRO A O 1
ATOM 683 N N . ALA A 1 89 ? 7.645 -12.282 -3.036 1.00 91.56 89 ALA A N 1
ATOM 684 C CA . ALA A 1 89 ? 8.659 -13.026 -2.289 1.00 91.56 89 ALA A CA 1
ATOM 685 C C . ALA A 1 89 ? 9.332 -12.189 -1.187 1.00 91.56 89 ALA A C 1
ATOM 687 O O . ALA A 1 89 ? 9.992 -12.741 -0.307 1.00 91.56 89 ALA A O 1
ATOM 688 N N . ARG A 1 90 ? 9.193 -10.857 -1.234 1.00 90.50 90 ARG A N 1
ATOM 689 C CA . ARG A 1 90 ? 9.803 -9.921 -0.274 1.00 90.50 90 ARG A CA 1
ATOM 690 C C . ARG A 1 90 ? 8.811 -9.335 0.716 1.00 90.50 90 ARG A C 1
ATOM 692 O O . ARG A 1 90 ? 9.241 -8.745 1.708 1.00 90.50 90 ARG A O 1
ATOM 699 N N . VAL A 1 91 ? 7.511 -9.471 0.463 1.00 88.44 91 VAL A N 1
ATOM 700 C CA . VAL A 1 91 ? 6.493 -8.996 1.396 1.00 88.44 91 VAL A CA 1
ATOM 701 C C . VAL A 1 91 ? 6.532 -9.843 2.672 1.00 88.44 91 VAL A C 1
ATOM 703 O O . VAL A 1 91 ? 6.429 -11.069 2.602 1.00 88.44 91 VAL A O 1
ATOM 706 N N . PRO A 1 92 ? 6.667 -9.217 3.856 1.00 85.62 92 PRO A N 1
ATOM 707 C CA . PRO A 1 92 ? 6.613 -9.948 5.111 1.00 85.62 92 PRO A CA 1
ATOM 708 C C . PRO A 1 92 ? 5.255 -10.624 5.288 1.00 85.62 92 PRO A C 1
ATOM 710 O O . PRO A 1 92 ? 4.213 -10.063 4.950 1.00 85.62 92 PRO A O 1
ATOM 713 N N . SER A 1 93 ? 5.250 -11.813 5.883 1.00 83.38 93 SER A N 1
ATOM 714 C CA . SER A 1 93 ? 4.002 -12.419 6.343 1.00 83.38 93 SER A CA 1
ATOM 715 C C . SER A 1 93 ? 3.488 -11.653 7.560 1.00 83.38 93 SER A C 1
ATOM 717 O O . SER A 1 93 ? 4.164 -11.579 8.585 1.00 83.38 93 SER A O 1
ATOM 719 N N . PHE A 1 94 ? 2.285 -11.092 7.457 1.00 82.81 94 PHE A N 1
ATOM 720 C CA . PHE A 1 94 ? 1.636 -10.387 8.557 1.00 82.81 94 PHE A CA 1
ATOM 721 C C . PHE A 1 94 ? 0.491 -11.219 9.112 1.00 82.81 94 PHE A C 1
ATOM 723 O O . PHE A 1 94 ? -0.437 -11.578 8.391 1.00 82.81 94 PHE A O 1
ATOM 730 N N . THR A 1 95 ? 0.534 -11.490 10.414 1.00 83.62 95 THR A N 1
ATOM 731 C CA . THR A 1 95 ? -0.604 -12.066 11.133 1.00 83.62 95 THR A CA 1
ATOM 732 C C . THR A 1 95 ? -1.358 -10.935 11.814 1.00 83.62 95 THR A C 1
ATOM 734 O O . THR A 1 95 ? -0.775 -10.178 12.591 1.00 83.62 95 THR A O 1
ATOM 737 N N . ARG A 1 96 ? -2.656 -10.798 11.529 1.00 80.88 96 ARG A N 1
ATOM 738 C CA . ARG A 1 96 ? -3.500 -9.826 12.228 1.00 80.88 96 ARG A CA 1
ATOM 739 C C . ARG A 1 96 ? -3.836 -10.380 13.613 1.00 80.88 96 ARG A C 1
ATOM 741 O O . ARG A 1 96 ? -4.535 -11.383 13.717 1.00 80.88 96 ARG A O 1
ATOM 748 N N . GLY A 1 97 ? -3.311 -9.746 14.658 1.00 84.75 97 GLY A N 1
ATOM 749 C CA . GLY A 1 97 ? -3.644 -10.081 16.044 1.00 84.75 97 GLY A CA 1
ATOM 750 C C . GLY A 1 97 ? -5.058 -9.642 16.438 1.00 84.75 97 GLY A C 1
ATOM 751 O O . GLY A 1 97 ? -5.762 -8.985 15.664 1.00 84.75 97 GLY A O 1
ATOM 752 N N . ALA A 1 98 ? -5.462 -9.983 17.664 1.00 84.69 98 ALA A N 1
ATOM 753 C CA . ALA A 1 98 ? -6.671 -9.426 18.264 1.00 84.69 98 ALA A CA 1
ATOM 754 C C . ALA A 1 98 ? -6.555 -7.890 18.352 1.00 84.69 98 ALA A C 1
ATOM 756 O O . ALA A 1 98 ? -5.460 -7.380 18.606 1.00 84.69 98 ALA A O 1
ATOM 757 N N . PRO A 1 99 ? -7.648 -7.136 18.137 1.00 82.19 99 PRO A N 1
ATOM 758 C CA . PRO A 1 99 ? -7.620 -5.685 18.276 1.00 82.19 99 PRO A CA 1
ATOM 759 C C . PRO A 1 99 ? -7.201 -5.317 19.704 1.00 82.19 99 PRO A C 1
ATOM 761 O O . PRO A 1 99 ? -7.862 -5.687 20.669 1.00 82.19 99 PRO A O 1
ATOM 764 N N . MET A 1 100 ? -6.081 -4.603 19.834 1.00 84.62 100 MET A N 1
ATOM 765 C CA . MET A 1 100 ? -5.517 -4.212 21.134 1.00 84.62 100 MET A CA 1
ATOM 766 C C . MET A 1 100 ? -6.093 -2.895 21.668 1.00 84.62 100 MET A C 1
ATOM 768 O O . MET A 1 100 ? -5.665 -2.412 22.712 1.00 84.62 100 MET A O 1
ATOM 772 N N . THR A 1 101 ? -7.036 -2.282 20.952 1.00 85.00 101 THR A N 1
ATOM 773 C CA . THR A 1 101 ? -7.566 -0.956 21.274 1.00 85.00 101 THR A CA 1
ATOM 774 C C . THR A 1 101 ? -9.064 -1.020 21.554 1.00 85.00 101 THR A C 1
ATOM 776 O O . THR A 1 101 ? -9.835 -1.626 20.811 1.00 85.00 101 THR A O 1
ATOM 779 N N . SER A 1 102 ? -9.488 -0.385 22.650 1.00 89.31 102 SER A N 1
ATOM 780 C CA . SER A 1 102 ? -10.907 -0.196 22.957 1.00 89.31 102 SER A CA 1
ATOM 781 C C . SER A 1 102 ? -11.494 0.849 22.013 1.00 89.31 102 SER A C 1
ATOM 783 O O . SER A 1 102 ? -10.993 1.973 21.944 1.00 89.31 102 SER A O 1
ATOM 785 N N . LEU A 1 103 ? -12.580 0.497 21.319 1.00 91.38 103 LEU A N 1
ATOM 786 C CA . LEU A 1 103 ? -13.304 1.434 20.458 1.00 91.38 103 LEU A CA 1
ATOM 787 C C . LEU A 1 103 ? -13.787 2.658 21.250 1.00 91.38 103 LEU A C 1
ATOM 789 O O . LEU A 1 103 ? -13.686 3.778 20.760 1.00 91.38 103 LEU A O 1
ATOM 793 N N . ALA A 1 104 ? -14.238 2.449 22.491 1.00 92.31 104 ALA A N 1
ATOM 794 C CA . ALA A 1 104 ? -14.668 3.531 23.370 1.00 92.31 104 ALA A CA 1
ATOM 795 C C . ALA A 1 104 ? -13.513 4.492 23.693 1.00 92.31 104 ALA A C 1
ATOM 797 O O . ALA A 1 104 ? -13.684 5.700 23.601 1.00 92.31 104 ALA A O 1
ATOM 798 N N . ALA A 1 105 ? -12.314 3.972 23.981 1.00 92.56 105 ALA A N 1
ATOM 799 C CA . ALA A 1 105 ? -11.148 4.813 24.260 1.00 92.56 105 ALA A CA 1
ATOM 800 C C . ALA A 1 105 ? -10.708 5.638 23.036 1.00 92.56 105 ALA A C 1
ATOM 802 O O . ALA A 1 105 ? -10.302 6.789 23.180 1.00 92.56 105 ALA A O 1
ATOM 803 N N . LEU A 1 106 ? -10.807 5.071 21.826 1.00 94.94 106 LEU A N 1
ATOM 804 C CA . LEU A 1 106 ? -10.528 5.804 20.587 1.00 94.94 106 LEU A CA 1
ATOM 805 C C . LEU A 1 106 ? -11.571 6.898 20.316 1.00 94.94 106 LEU A C 1
ATOM 807 O O . LEU A 1 106 ? -11.200 7.980 19.868 1.00 94.94 106 LEU A O 1
ATOM 811 N N . ALA A 1 107 ? -12.847 6.638 20.614 1.00 95.56 107 ALA A N 1
ATOM 812 C CA . ALA A 1 107 ? -13.920 7.623 20.479 1.00 95.56 107 ALA A CA 1
ATOM 813 C C . ALA A 1 107 ? -13.762 8.789 21.473 1.00 95.56 107 ALA A C 1
ATOM 815 O O . ALA A 1 107 ? -13.862 9.950 21.082 1.00 95.56 107 ALA A O 1
ATOM 816 N N . GLU A 1 108 ? -13.437 8.491 22.734 1.00 95.56 108 GLU A N 1
ATOM 817 C CA . GLU A 1 108 ? -13.110 9.495 23.757 1.00 95.56 108 GLU A CA 1
ATOM 818 C C . GLU A 1 108 ? -11.922 10.367 23.320 1.00 95.56 108 GLU A C 1
ATOM 820 O O . GLU A 1 108 ? -11.991 11.596 23.369 1.00 95.56 108 GLU A O 1
ATOM 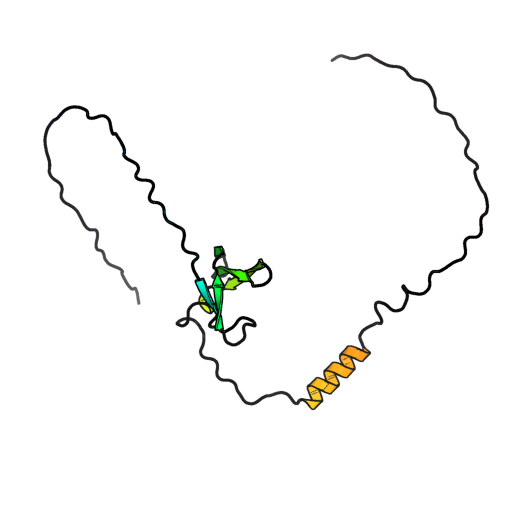825 N N . LEU A 1 109 ? -10.850 9.744 22.812 1.00 94.88 109 LEU A N 1
ATOM 826 C CA . LEU A 1 109 ? -9.687 10.467 22.297 1.00 94.88 109 LEU A CA 1
ATOM 827 C C . LEU A 1 109 ? -10.050 11.366 21.108 1.00 94.88 109 LEU A C 1
ATOM 829 O O . LEU A 1 109 ? -9.585 12.502 21.040 1.00 94.88 109 LEU A O 1
ATOM 833 N N . GLN A 1 110 ? -10.879 10.882 20.181 1.00 95.75 110 GLN A N 1
ATOM 834 C CA . GLN A 1 110 ? -11.352 11.684 19.054 1.00 95.75 110 GLN A CA 1
ATOM 835 C C . GLN A 1 110 ? -12.131 12.912 19.539 1.00 95.75 110 GLN A C 1
ATOM 837 O O . GLN A 1 110 ? -11.815 14.025 19.125 1.00 95.75 110 GLN A O 1
ATOM 842 N N . SER A 1 111 ? -13.081 12.724 20.461 1.00 95.06 111 SER A N 1
ATOM 843 C CA . SER A 1 111 ? -13.859 13.819 21.051 1.00 95.06 111 SER A CA 1
ATOM 844 C C . SER A 1 111 ? -12.960 14.852 21.733 1.00 95.06 111 SER A C 1
ATOM 846 O O . SER A 1 111 ? -13.154 16.057 21.568 1.00 95.06 111 SER A O 1
ATOM 848 N N . LEU A 1 112 ? -11.944 14.397 22.471 1.00 95.50 112 LEU A N 1
ATOM 849 C CA . LEU A 1 112 ? -10.969 15.282 23.101 1.00 95.50 112 LEU A CA 1
ATOM 850 C C . LEU A 1 112 ? -10.193 16.091 22.053 1.00 95.50 112 LEU A C 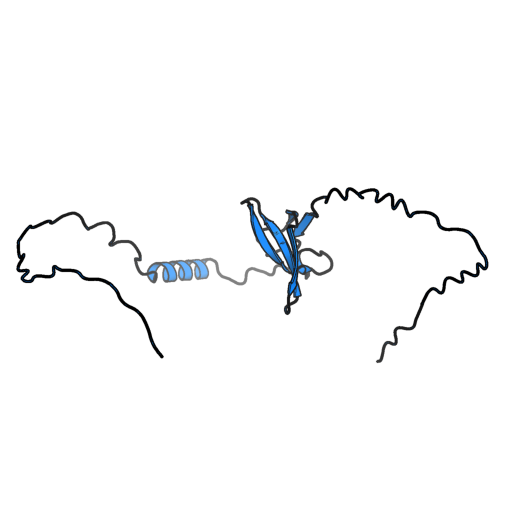1
ATOM 852 O O . LEU A 1 112 ? -10.096 17.312 22.171 1.00 95.50 112 LEU A O 1
ATOM 856 N N . LEU A 1 113 ? -9.672 15.442 21.010 1.00 95.75 113 LEU A N 1
ATOM 857 C CA . LEU A 1 113 ? -8.936 16.122 19.942 1.00 95.75 113 LEU A CA 1
ATOM 858 C C . LEU A 1 113 ? -9.808 17.130 19.186 1.00 95.75 113 LEU A C 1
ATOM 860 O O . LEU A 1 113 ? -9.333 18.221 18.876 1.00 95.75 113 LEU A O 1
ATOM 864 N N . ASP A 1 114 ? -11.073 16.803 18.927 1.00 95.12 114 ASP A N 1
ATOM 865 C CA . ASP A 1 114 ? -12.015 17.722 18.286 1.00 95.12 114 ASP A CA 1
ATOM 866 C C . ASP A 1 114 ? -12.351 18.921 19.183 1.00 95.12 114 ASP A C 1
ATOM 868 O O . ASP A 1 114 ? -12.449 20.039 18.681 1.00 95.12 114 ASP A O 1
ATOM 872 N N . SER A 1 115 ? -12.432 18.731 20.506 1.00 92.62 115 SER A N 1
ATOM 873 C CA . SER A 1 115 ? -12.618 19.834 21.464 1.00 92.62 115 SER A CA 1
ATOM 874 C C . SER A 1 115 ? -11.410 20.777 21.554 1.00 92.62 115 SER A C 1
ATOM 876 O O . SER A 1 115 ? -11.567 21.962 21.8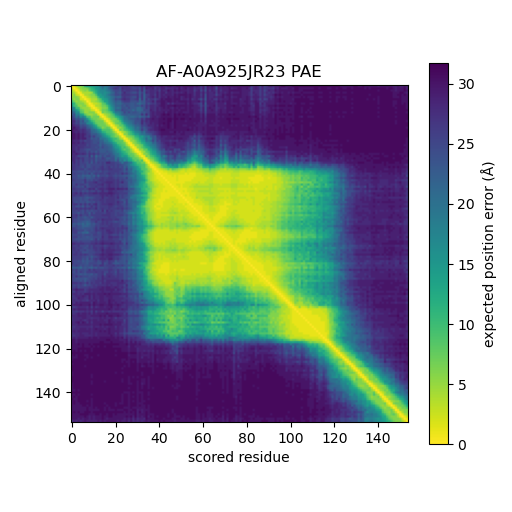39 1.00 92.62 115 SER A O 1
ATOM 878 N N . LEU A 1 116 ? -10.205 20.257 21.292 1.00 92.62 116 LEU A N 1
ATOM 879 C CA . LEU A 1 116 ? -8.949 21.009 21.328 1.00 92.62 116 LEU A CA 1
ATOM 880 C C . LEU A 1 116 ? -8.621 21.700 20.004 1.00 92.62 116 LEU A C 1
ATOM 882 O O . LEU A 1 116 ? -7.722 22.542 19.973 1.00 92.62 116 LEU A O 1
ATOM 886 N N . ARG A 1 117 ? -9.304 21.356 18.905 1.00 89.06 117 ARG A N 1
ATOM 887 C CA . ARG A 1 117 ? -9.095 22.036 17.627 1.00 89.06 117 ARG A CA 1
ATOM 888 C C . ARG A 1 117 ? -9.545 23.494 17.770 1.00 89.06 117 ARG A C 1
ATOM 890 O O . ARG A 1 117 ? -10.736 23.741 17.963 1.00 89.06 117 ARG A O 1
ATOM 897 N N . PRO A 1 118 ? -8.632 24.479 17.658 1.00 75.44 118 PRO A N 1
ATOM 898 C CA . PRO A 1 118 ? -9.049 25.870 17.610 1.00 75.44 118 PRO A CA 1
ATOM 899 C C . PRO A 1 118 ? -9.959 26.059 16.395 1.00 75.44 118 PRO A C 1
ATOM 901 O O . PRO A 1 118 ? -9.736 25.441 15.351 1.00 75.44 118 PRO A O 1
ATOM 904 N N . ALA A 1 119 ? -10.974 26.915 16.525 1.00 67.06 119 ALA A N 1
ATOM 905 C CA . ALA A 1 119 ? -11.875 27.289 15.439 1.00 67.06 119 ALA A CA 1
ATOM 906 C C . ALA A 1 119 ? -11.133 28.117 14.371 1.00 67.06 119 ALA A C 1
ATOM 908 O O . ALA A 1 119 ? -11.393 29.298 14.168 1.00 67.06 119 ALA A O 1
ATOM 909 N N . VAL A 1 120 ? -10.179 27.500 13.675 1.00 62.25 120 VAL A N 1
ATOM 910 C CA . VAL A 1 120 ? -9.628 28.009 12.425 1.00 62.25 120 VAL A CA 1
ATOM 911 C C . VAL A 1 120 ? -10.792 28.010 11.437 1.00 62.25 120 VAL A C 1
ATOM 913 O O . VAL A 1 120 ? -11.280 26.952 1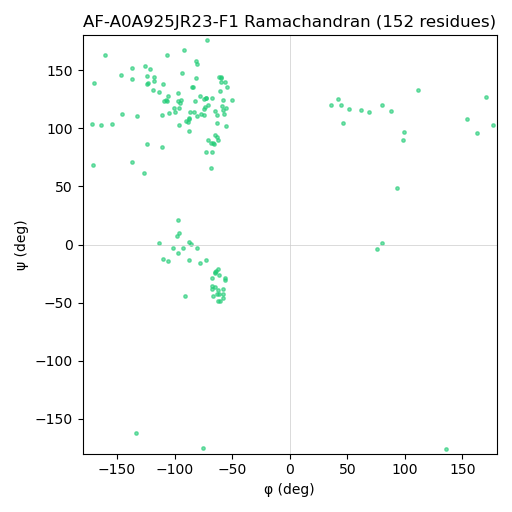1.055 1.00 62.25 120 VAL A O 1
ATOM 916 N N . ASN A 1 121 ? -11.244 29.206 11.057 1.00 60.25 121 ASN A N 1
ATOM 917 C CA . ASN A 1 121 ? -12.340 29.498 10.118 1.00 60.25 121 ASN A CA 1
ATOM 918 C C . ASN A 1 121 ? -13.744 29.715 10.708 1.00 60.25 121 ASN A C 1
ATOM 920 O O . ASN A 1 121 ? -14.722 29.201 10.165 1.00 60.25 121 ASN A O 1
ATOM 924 N N . ARG A 1 122 ? -13.892 30.557 11.740 1.00 57.19 122 ARG A N 1
ATOM 925 C CA . ARG A 1 122 ? -15.195 31.210 12.005 1.00 57.19 122 ARG A CA 1
ATOM 926 C C . ARG A 1 122 ? -15.249 32.718 11.748 1.00 57.19 122 ARG A C 1
ATOM 928 O O . ARG A 1 122 ? -16.346 33.243 11.585 1.00 57.19 122 ARG A O 1
ATOM 935 N N . ASP A 1 123 ? -14.108 33.379 11.557 1.00 55.31 123 ASP A N 1
ATOM 936 C CA . ASP A 1 123 ? -14.071 34.852 11.552 1.00 55.31 123 ASP A CA 1
ATOM 937 C C . ASP A 1 123 ? -14.000 35.504 10.160 1.00 55.31 123 ASP A C 1
ATOM 939 O O . ASP A 1 123 ? 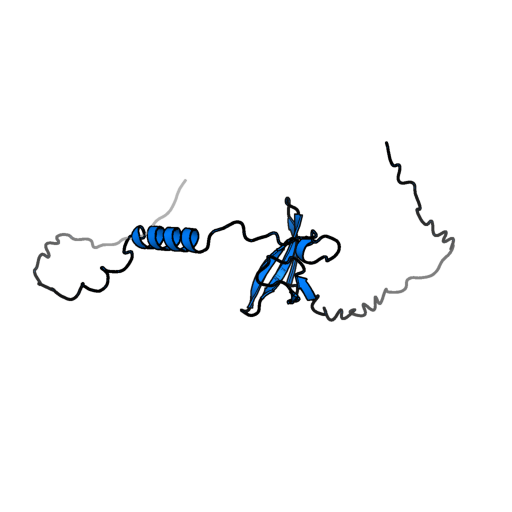-14.090 36.724 10.041 1.00 55.31 123 ASP A O 1
ATOM 943 N N . MET A 1 124 ? -13.914 34.727 9.073 1.00 57.03 124 MET A N 1
ATOM 944 C CA . MET A 1 124 ? -13.880 35.291 7.711 1.00 57.03 124 MET A CA 1
ATOM 945 C C . MET A 1 124 ? -15.265 35.674 7.154 1.00 57.03 124 MET A C 1
ATOM 947 O O . MET A 1 124 ? -15.349 36.224 6.058 1.00 57.03 124 MET A O 1
ATOM 951 N N . ALA A 1 125 ? -16.355 35.414 7.886 1.00 56.06 125 ALA A N 1
ATOM 952 C CA . ALA A 1 125 ? -17.717 35.707 7.428 1.00 56.06 125 ALA A CA 1
ATOM 953 C C . ALA A 1 125 ? -18.259 37.085 7.860 1.00 56.06 125 ALA A C 1
ATOM 955 O O . ALA A 1 125 ? -19.347 37.458 7.424 1.00 56.06 125 ALA A O 1
ATOM 956 N N . THR A 1 126 ? -17.519 37.879 8.645 1.00 58.50 126 THR A N 1
ATOM 957 C CA . THR A 1 126 ? -18.027 39.167 9.161 1.00 58.50 126 THR A CA 1
ATOM 958 C C . THR A 1 126 ? -17.086 40.330 8.845 1.00 58.50 126 THR A C 1
ATOM 960 O O . THR A 1 126 ? -16.574 41.006 9.731 1.00 58.50 126 THR A O 1
ATOM 963 N N . ARG A 1 127 ? -16.857 40.603 7.555 1.00 52.41 127 ARG A N 1
ATOM 964 C CA . ARG A 1 127 ? -16.358 41.916 7.109 1.00 52.41 127 ARG A CA 1
ATOM 965 C C . ARG A 1 127 ? -17.091 42.403 5.856 1.00 52.41 127 ARG A C 1
ATOM 967 O O . ARG A 1 127 ? -16.537 42.475 4.766 1.00 52.41 127 ARG A O 1
ATOM 974 N N . LYS A 1 128 ? -18.354 42.770 6.054 1.00 53.62 128 LYS A N 1
ATOM 975 C CA . LYS A 1 128 ? -19.078 43.832 5.335 1.00 53.62 128 LYS A CA 1
ATOM 976 C C . LYS A 1 128 ? -19.552 44.796 6.426 1.00 53.62 128 LYS A C 1
ATOM 978 O O . LYS A 1 128 ? -19.977 44.319 7.465 1.00 53.62 128 LYS A O 1
ATOM 983 N N . GLU A 1 129 ? -19.531 46.114 6.340 1.00 52.62 129 GLU A N 1
ATOM 984 C CA . GLU A 1 129 ? -19.144 47.101 5.338 1.00 52.62 129 GLU A CA 1
ATOM 985 C C . GLU A 1 129 ? -19.181 48.436 6.107 1.00 52.62 129 GLU A C 1
ATOM 987 O O . GLU A 1 129 ? -20.046 48.631 6.959 1.00 52.62 129 GLU A O 1
ATOM 992 N N . GLY A 1 130 ? -18.218 49.325 5.886 1.00 42.88 130 GLY A N 1
ATOM 993 C CA . GLY A 1 130 ? -18.100 50.574 6.640 1.00 42.88 130 GLY A CA 1
ATOM 994 C C . GLY A 1 130 ? -17.054 51.458 5.994 1.00 42.88 130 GLY A C 1
ATOM 995 O O . GLY A 1 130 ? -15.948 51.608 6.503 1.00 42.88 130 GLY A O 1
ATOM 996 N N . ARG A 1 131 ? -17.373 51.940 4.794 1.00 54.41 131 ARG A N 1
ATOM 997 C CA . ARG A 1 131 ? -16.569 52.908 4.056 1.00 54.41 131 ARG A CA 1
ATOM 998 C C . ARG A 1 131 ? -17.014 54.295 4.515 1.00 54.41 131 ARG A C 1
ATOM 1000 O O . ARG A 1 131 ? -18.035 54.786 4.049 1.00 54.41 131 ARG A O 1
ATOM 1007 N N . THR A 1 132 ? -16.279 54.895 5.441 1.00 52.09 132 THR A N 1
ATOM 1008 C CA . THR A 1 132 ? -16.316 56.345 5.655 1.00 52.09 132 THR A CA 1
ATOM 1009 C C . THR A 1 132 ? -15.106 56.947 4.964 1.00 52.09 132 THR A C 1
ATOM 1011 O O . THR A 1 132 ? -13.961 56.623 5.279 1.00 52.09 132 THR A O 1
ATOM 1014 N N . ASP A 1 133 ? -15.430 57.732 3.945 1.00 51.03 133 ASP A N 1
ATOM 1015 C CA . ASP A 1 133 ? -14.589 58.699 3.255 1.00 51.03 133 ASP A CA 1
ATOM 1016 C C . ASP A 1 133 ? -14.030 59.712 4.266 1.00 51.03 133 ASP A C 1
ATOM 1018 O O . ASP A 1 133 ? -14.767 60.073 5.178 1.00 51.03 133 ASP A O 1
ATOM 1022 N N . ASP A 1 134 ? -12.757 60.104 4.133 1.00 52.56 134 ASP A N 1
ATOM 1023 C CA . ASP A 1 134 ? -12.268 61.462 4.432 1.00 52.56 134 ASP A CA 1
ATOM 1024 C C . ASP A 1 134 ? -10.736 61.588 4.267 1.00 52.56 134 ASP A C 1
ATOM 1026 O O . ASP A 1 134 ? -9.928 61.167 5.093 1.00 52.56 134 ASP A O 1
ATOM 1030 N N . SER A 1 135 ? -10.360 62.202 3.141 1.00 59.22 135 SER A N 1
ATOM 1031 C CA . SER A 1 135 ? -9.511 63.399 3.041 1.00 59.22 135 SER A CA 1
ATOM 1032 C C . SER A 1 135 ? -8.212 63.497 3.865 1.00 59.22 135 SER A C 1
ATOM 1034 O O . SER A 1 135 ? -8.230 63.942 5.007 1.00 59.22 135 SER A O 1
ATOM 1036 N N . ASN A 1 136 ? -7.057 63.310 3.205 1.00 54.69 136 ASN A N 1
ATOM 1037 C CA . ASN A 1 136 ? -5.914 64.236 3.326 1.00 54.69 136 ASN A CA 1
ATOM 1038 C C . ASN A 1 136 ? -4.886 64.016 2.193 1.00 54.69 136 ASN A C 1
ATOM 1040 O O . ASN A 1 136 ? -4.089 63.080 2.236 1.00 54.69 136 ASN A O 1
ATOM 1044 N N . ALA A 1 137 ? -4.877 64.897 1.190 1.00 47.03 137 ALA A N 1
ATOM 1045 C CA . ALA A 1 137 ? -3.836 64.965 0.165 1.00 47.03 137 ALA A CA 1
ATOM 1046 C C . ALA A 1 137 ? -3.017 66.250 0.347 1.00 47.03 137 ALA A C 1
ATOM 1048 O O . ALA A 1 137 ? -3.250 67.263 -0.308 1.00 47.03 137 ALA A O 1
ATOM 1049 N N . GLY A 1 138 ? -2.034 66.195 1.243 1.00 43.97 138 GLY A N 1
ATOM 1050 C CA . GLY A 1 138 ? -0.900 67.110 1.242 1.00 43.97 138 GLY A CA 1
ATOM 1051 C C . GLY A 1 138 ? 0.273 66.451 0.525 1.00 43.97 138 GLY A C 1
ATOM 1052 O O . GLY A 1 138 ? 0.946 65.606 1.107 1.00 43.97 138 GLY A O 1
ATOM 1053 N N . ARG A 1 139 ? 0.544 66.829 -0.728 1.00 54.75 139 ARG A N 1
ATOM 1054 C CA . ARG A 1 139 ? 1.809 66.492 -1.394 1.00 54.75 139 ARG A CA 1
ATOM 1055 C C . ARG A 1 139 ? 2.387 67.726 -2.068 1.00 54.75 139 ARG A C 1
ATOM 1057 O O . ARG A 1 139 ? 1.852 68.222 -3.054 1.00 54.75 139 ARG A O 1
ATOM 1064 N N . LYS A 1 140 ? 3.495 68.200 -1.499 1.00 51.34 140 LYS A N 1
ATOM 1065 C CA . LYS A 1 140 ? 4.451 69.072 -2.172 1.00 51.34 140 LYS A CA 1
ATOM 1066 C C . LYS A 1 140 ? 5.381 68.237 -3.058 1.00 51.34 140 LYS A C 1
ATOM 1068 O O . LYS A 1 140 ? 5.667 67.082 -2.753 1.00 51.34 140 LYS A O 1
ATOM 1073 N N . GLU A 1 141 ? 5.888 68.946 -4.061 1.00 45.94 141 GLU A N 1
ATOM 1074 C CA . GLU A 1 141 ? 7.241 68.863 -4.622 1.00 45.94 141 GLU A CA 1
ATOM 1075 C C . GLU A 1 141 ? 7.452 68.043 -5.906 1.00 45.94 141 GLU A C 1
ATOM 1077 O O . GLU A 1 141 ? 7.557 66.819 -5.915 1.00 45.94 141 GLU A O 1
ATOM 1082 N N . SER A 1 142 ? 7.448 68.811 -7.003 1.00 48.09 142 SER A N 1
ATOM 1083 C CA . SER A 1 142 ? 8.547 69.044 -7.952 1.00 48.09 142 SER A CA 1
ATOM 1084 C C . SER A 1 142 ? 9.515 67.907 -8.279 1.00 48.09 142 SER A C 1
ATOM 1086 O O . SER A 1 142 ? 10.312 67.477 -7.453 1.00 48.09 142 SER A O 1
ATOM 1088 N N . GLY A 1 143 ? 9.551 67.571 -9.568 1.00 42.31 143 GLY A N 1
ATOM 1089 C CA . GLY A 1 143 ? 10.669 66.915 -10.234 1.00 42.31 143 GLY A CA 1
ATOM 1090 C C . GLY A 1 143 ? 10.416 66.871 -11.741 1.00 42.31 143 GLY A C 1
ATOM 1091 O O . GLY A 1 143 ? 9.601 66.071 -12.186 1.00 42.31 143 GLY A O 1
ATOM 1092 N N . ASP A 1 144 ? 11.081 67.743 -12.501 1.00 37.31 144 ASP A N 1
ATOM 1093 C CA . ASP A 1 144 ? 11.123 67.722 -13.970 1.00 37.31 144 ASP A CA 1
ATOM 1094 C C . ASP A 1 144 ? 12.486 68.229 -14.484 1.00 37.31 144 ASP A C 1
ATOM 1096 O O . ASP A 1 144 ? 13.078 69.126 -13.881 1.00 37.31 144 ASP A O 1
ATOM 1100 N N . GLY A 1 145 ? 12.944 67.648 -15.601 1.00 44.19 145 GLY A N 1
ATOM 1101 C CA . GLY A 1 145 ? 14.097 68.072 -16.411 1.00 44.19 145 GLY A CA 1
ATOM 1102 C C . GLY A 1 145 ? 15.390 67.292 -16.133 1.00 44.19 145 GLY A C 1
ATOM 1103 O O . GLY A 1 145 ? 16.093 67.594 -15.178 1.00 44.19 145 GLY A O 1
ATOM 1104 N N . THR A 1 146 ? 15.697 66.181 -16.815 1.00 41.00 146 THR A N 1
ATOM 1105 C CA . THR A 1 146 ? 16.151 66.029 -18.223 1.00 41.00 146 THR A CA 1
ATOM 1106 C C . THR A 1 146 ? 17.563 66.560 -18.492 1.00 41.00 146 THR A C 1
ATOM 1108 O O . THR A 1 146 ? 17.778 67.765 -18.459 1.00 41.00 146 THR A O 1
ATOM 1111 N N . ALA A 1 147 ? 18.472 65.633 -18.832 1.00 51.41 147 ALA A N 1
ATOM 1112 C CA . ALA A 1 147 ? 19.542 65.690 -19.853 1.00 51.41 147 ALA A CA 1
ATOM 1113 C C . ALA A 1 147 ? 20.657 64.711 -19.422 1.00 51.41 147 ALA A C 1
ATOM 1115 O O . ALA A 1 147 ? 21.207 64.831 -18.334 1.00 51.41 147 ALA A O 1
ATOM 1116 N N . GLU A 1 148 ? 20.849 63.565 -20.073 1.00 45.38 148 GLU A N 1
ATOM 1117 C CA . GLU A 1 148 ? 21.431 63.348 -21.408 1.00 45.38 148 GLU A CA 1
ATOM 1118 C C . GLU A 1 148 ? 22.977 63.393 -21.424 1.00 45.38 148 GLU A C 1
ATOM 1120 O O . GLU A 1 148 ? 23.594 64.392 -21.085 1.00 45.38 148 GLU A O 1
ATOM 1125 N N . SER A 1 149 ? 23.542 62.254 -21.859 1.00 46.50 149 SER A N 1
ATOM 1126 C CA . SER A 1 149 ? 24.820 62.027 -22.558 1.00 46.50 149 SER A CA 1
ATOM 1127 C C . SER A 1 149 ? 26.128 62.610 -22.000 1.00 46.50 149 SER A C 1
ATOM 1129 O O . SER A 1 149 ? 26.372 63.808 -22.056 1.00 46.50 149 SER A O 1
ATOM 1131 N N . ALA A 1 150 ? 27.056 61.720 -21.622 1.00 50.62 150 ALA A N 1
ATOM 1132 C CA . ALA A 1 150 ? 28.318 61.509 -22.356 1.00 50.62 150 ALA A CA 1
ATOM 1133 C C . ALA A 1 150 ? 29.288 60.601 -21.564 1.00 50.62 150 ALA A C 1
ATOM 1135 O O . ALA A 1 150 ? 29.622 60.852 -20.410 1.00 50.62 150 ALA A O 1
ATOM 1136 N N . THR A 1 151 ? 29.762 59.535 -22.208 1.00 63.06 151 THR A N 1
ATOM 1137 C CA . THR A 1 151 ? 30.956 58.732 -21.850 1.00 63.06 151 THR A CA 1
ATOM 1138 C C . THR A 1 151 ? 32.248 59.501 -22.231 1.00 63.06 151 THR A C 1
ATOM 1140 O O . THR A 1 151 ? 32.126 60.559 -22.848 1.00 63.06 151 THR A O 1
ATOM 1143 N N . PRO A 1 152 ? 33.496 58.975 -22.109 1.00 56.31 152 PRO A N 1
ATOM 1144 C CA . PRO A 1 152 ? 34.122 57.962 -21.231 1.00 56.31 152 PRO A CA 1
ATOM 1145 C C . PRO A 1 152 ? 35.496 58.453 -20.653 1.00 56.31 152 PRO A C 1
ATOM 1147 O O . PRO A 1 152 ? 35.839 59.626 -20.791 1.00 56.31 152 PRO A O 1
ATOM 1150 N N . ARG A 1 153 ? 36.328 57.504 -20.161 1.00 38.75 153 ARG A N 1
ATOM 1151 C CA . ARG A 1 153 ? 37.797 57.510 -19.853 1.00 38.75 153 ARG A CA 1
ATOM 1152 C C . ARG A 1 153 ? 38.065 57.426 -18.338 1.00 38.75 153 ARG A C 1
ATOM 1154 O O . ARG A 1 153 ? 37.433 58.144 -17.582 1.00 38.75 153 ARG A O 1
ATOM 1161 N N . LYS A 1 154 ? 38.963 56.586 -17.816 1.00 44.44 154 LYS A N 1
ATOM 1162 C CA . LYS A 1 154 ? 40.121 55.855 -18.355 1.00 44.44 154 LYS A CA 1
ATOM 1163 C C . LYS A 1 154 ? 40.331 54.576 -17.544 1.00 44.44 154 LYS A C 1
ATOM 1165 O O . LYS A 1 154 ? 40.006 54.617 -16.340 1.00 44.44 154 LYS A O 1
#

Radius of gyration: 36.52 Å; Cα contacts (8 Å, |Δi|>4): 103; chains: 1; bounding box: 62×88×74 Å

Nearest PDB structures (foldseek):
  5xyi-assembly1_E  TM=7.549E-01  e=8.502E-01  Trichomonas vaginalis
  7qep-assembly1_S4  TM=4.886E-01  e=4.079E-01  Encephalitozoon cuniculi GB-M1
  7cjt-assembly1_D  TM=7.622E-01  e=2.130E+00  Homo sapiens
  6qmm-assembly1_A  TM=5.313E-01  e=8.502E-01  Synechococcus elongatus PCC 7942 = FACHB-805

Foldseek 3Di:
DDDDDDDDDDDDDDDDDDDDDDDDPPPPPPPPPCPVDFDWFAFCAPPDPRHRPIFTFPDWDADPVAIWTWTQDPVRDIDIDHVLRRDNVSHDDDDDDDPPDDPVVVVVVVVVVVVPDPPPPPPPPPDDDDDDDDDDDDDDDDDDDDDDDDDDDD

Sequence (154 aa):
MRLSLSCATVTISGHAERDGMGAFCRSITTPTHSAHSPEAITIYYPFHPLHGQNLRVHRRAKMPWGEYVFCELSDGTLGGLPAWMTDPARVPSFTRGAPMTSLAALAELQSLLDSLRPAVNRDMATRKEGRTDDSNAGRKESGDGTAESATPRK

Secondary structure (DSSP, 8-state):
---------------------------------------EEE---TTSTTTT-EEEEEEEEEETTEEEEEEE-TTS-EEEEEGGGG-TTTSPP-------S-HHHHHHHHHHHHHHS--TTSGGG-----------------------------

Mean predicted aligned error: 20.38 Å